Protein AF-A0A1M6MQ21-F1 (afdb_monomer)

Secondary structure (DSSP, 8-state):
-THHHHT-----EEEEEEEE-SS-TTEEEEEEEEEETTEEEEEEEEEET--HHHHHTGGGGGGG-EEEEEEE-S--SS---SEEEETTSHHHHHHHHHHHHHHHHHHHHHHHHHHH--

Mean predicted aligned error: 6.2 Å

Radius of gyration: 13.96 Å; Cα contacts (8 Å, |Δi|>4): 195; chains: 1; bounding box: 40×26×35 Å

pLDDT: mean 83.0, std 11.56, range [47.19, 94.25]

Solvent-accessible surface area (backbone atoms only — not comparable to full-atom values): 6794 Å² total; per-residue (Å²): 120,72,66,58,67,76,69,56,75,86,79,41,71,42,81,76,42,73,45,60,36,95,90,42,74,54,32,31,38,38,33,38,36,34,49,49,90,65,31,39,37,39,38,38,42,37,25,70,70,66,48,60,74,53,60,78,47,31,80,85,42,46,92,63,42,51,38,40,37,39,30,32,68,63,88,55,104,57,97,58,71,74,44,80,40,39,48,87,42,74,89,35,35,65,57,51,50,59,54,50,52,56,46,42,74,77,42,36,69,64,52,40,57,52,60,75,78,105

Organism: NCBI:txid1121331

Structure (mmCIF, N/CA/C/O backbone):
data_AF-A0A1M6MQ21-F1
#
_entry.id   AF-A0A1M6MQ21-F1
#
loop_
_atom_site.group_PDB
_atom_site.id
_atom_site.type_symbol
_atom_site.label_atom_id
_atom_site.label_alt_id
_atom_site.label_comp_id
_atom_site.label_asym_id
_atom_site.label_entity_id
_atom_site.label_seq_id
_atom_site.pdbx_PDB_ins_code
_atom_site.Cartn_x
_atom_site.Cartn_y
_atom_site.Cartn_z
_atom_site.occupancy
_atom_site.B_iso_or_equiv
_atom_site.auth_seq_id
_atom_site.auth_comp_id
_atom_site.auth_asym_id
_atom_site.auth_atom_id
_atom_site.pdbx_PDB_model_num
ATOM 1 N N . MET A 1 1 ? 11.005 3.453 -19.240 1.00 47.94 1 MET A N 1
ATOM 2 C CA . MET A 1 1 ? 11.331 3.365 -17.797 1.00 47.94 1 MET A CA 1
ATOM 3 C C . MET A 1 1 ? 10.121 2.896 -16.982 1.00 47.94 1 MET A C 1
ATOM 5 O O . MET A 1 1 ? 10.250 1.897 -16.294 1.00 47.94 1 MET A O 1
ATOM 9 N N . LEU A 1 2 ? 8.939 3.498 -17.179 1.00 52.03 2 LEU A N 1
ATOM 10 C CA . LEU A 1 2 ? 7.629 3.109 -16.599 1.00 52.03 2 LEU A CA 1
ATOM 11 C C . LEU A 1 2 ? 7.171 1.654 -16.904 1.00 52.03 2 LEU A C 1
ATOM 13 O O . LEU A 1 2 ? 6.553 0.977 -16.088 1.00 52.03 2 LEU A O 1
ATOM 17 N N . GLN A 1 3 ? 7.572 1.080 -18.048 1.00 52.84 3 GLN A N 1
ATOM 18 C CA . GLN A 1 3 ? 7.233 -0.315 -18.401 1.00 52.84 3 GLN A CA 1
ATOM 19 C C . GLN A 1 3 ? 7.745 -1.381 -17.411 1.00 52.84 3 GLN A C 1
ATOM 21 O O . GLN A 1 3 ? 7.185 -2.476 -17.369 1.00 52.84 3 GLN A O 1
ATOM 26 N N . PHE A 1 4 ? 8.795 -1.095 -16.630 1.00 59.38 4 PHE A N 1
ATOM 27 C CA . PHE A 1 4 ? 9.364 -2.072 -15.696 1.00 59.38 4 PHE A CA 1
ATOM 28 C C . PHE A 1 4 ? 8.415 -2.367 -14.531 1.00 59.38 4 PHE A C 1
ATOM 30 O O . PHE A 1 4 ? 8.194 -3.528 -14.195 1.00 59.38 4 PHE A O 1
ATOM 37 N N . ILE A 1 5 ? 7.819 -1.323 -13.948 1.00 62.47 5 ILE A N 1
ATOM 38 C CA . ILE A 1 5 ? 6.877 -1.460 -12.833 1.00 62.47 5 ILE A CA 1
ATOM 39 C C . ILE A 1 5 ? 5.594 -2.125 -13.329 1.00 62.47 5 ILE A C 1
ATOM 41 O O . ILE A 1 5 ? 5.090 -3.042 -12.681 1.00 62.47 5 ILE A O 1
ATOM 45 N N . LYS A 1 6 ? 5.134 -1.744 -14.530 1.00 60.09 6 LYS A N 1
ATOM 46 C CA . LYS A 1 6 ? 3.913 -2.276 -15.148 1.00 60.09 6 LYS A CA 1
ATOM 47 C C . LYS A 1 6 ? 3.911 -3.804 -15.312 1.00 60.09 6 LYS A C 1
ATOM 49 O O . LYS A 1 6 ? 2.886 -4.449 -15.126 1.00 60.09 6 LYS A O 1
ATOM 54 N N . ASN A 1 7 ? 5.071 -4.397 -15.587 1.00 62.75 7 ASN A N 1
ATOM 55 C CA . ASN A 1 7 ? 5.226 -5.847 -15.744 1.00 62.75 7 ASN A CA 1
ATOM 56 C C . ASN A 1 7 ? 5.910 -6.514 -14.543 1.00 62.75 7 ASN A C 1
ATOM 58 O O . ASN A 1 7 ? 6.338 -7.664 -14.636 1.00 62.75 7 ASN A O 1
ATOM 62 N N . MET A 1 8 ? 6.041 -5.808 -13.416 1.00 68.69 8 MET A N 1
ATOM 63 C CA . MET A 1 8 ? 6.704 -6.363 -12.247 1.00 68.69 8 MET A CA 1
ATOM 64 C C . MET A 1 8 ? 5.855 -7.488 -11.648 1.00 68.69 8 MET A C 1
ATOM 66 O O . MET A 1 8 ? 4.704 -7.289 -11.240 1.00 68.69 8 MET A O 1
ATOM 70 N N . ASP A 1 9 ? 6.448 -8.677 -11.598 1.00 70.12 9 ASP A N 1
ATOM 71 C CA . ASP A 1 9 ? 5.887 -9.833 -10.913 1.00 70.12 9 ASP A CA 1
ATOM 72 C C . ASP A 1 9 ? 6.104 -9.675 -9.401 1.00 70.12 9 ASP A C 1
ATOM 74 O O . ASP A 1 9 ? 7.236 -9.712 -8.910 1.00 70.12 9 ASP A O 1
ATOM 78 N N . VAL A 1 10 ? 5.029 -9.399 -8.662 1.00 74.69 10 VAL A N 1
ATOM 79 C CA . VAL A 1 10 ? 5.069 -9.181 -7.211 1.00 74.69 10 VAL A CA 1
ATOM 80 C C . VAL A 1 10 ? 5.016 -10.552 -6.546 1.00 74.69 10 VAL A C 1
ATOM 82 O O . VAL A 1 10 ? 3.950 -11.133 -6.402 1.00 74.69 10 VAL A O 1
ATOM 85 N N . LYS A 1 11 ? 6.180 -11.086 -6.167 1.00 76.06 11 LYS A N 1
ATOM 86 C CA . LYS A 1 11 ? 6.282 -12.441 -5.594 1.00 76.06 11 LYS A CA 1
ATOM 87 C C . LYS A 1 11 ? 6.215 -12.480 -4.076 1.00 76.06 11 LYS A C 1
ATOM 89 O O . LYS A 1 11 ? 5.751 -13.459 -3.505 1.00 76.06 11 LYS A O 1
ATOM 94 N N . ASN A 1 12 ? 6.747 -11.453 -3.421 1.00 83.62 12 ASN A N 1
ATOM 95 C CA . ASN A 1 12 ? 6.821 -11.402 -1.971 1.00 83.62 12 ASN A CA 1
ATOM 96 C C . ASN A 1 12 ? 6.573 -9.979 -1.474 1.00 83.62 12 ASN A C 1
ATOM 98 O O . ASN A 1 12 ? 7.257 -9.037 -1.888 1.00 83.62 12 ASN A O 1
ATOM 102 N N . VAL A 1 13 ? 5.599 -9.854 -0.579 1.00 88.31 13 VAL A N 1
ATOM 103 C CA . VAL A 1 13 ? 5.209 -8.611 0.078 1.00 88.31 13 VAL A CA 1
ATOM 104 C C . VAL A 1 13 ? 5.301 -8.827 1.577 1.00 88.31 13 VAL A C 1
ATOM 106 O O . VAL A 1 13 ? 4.748 -9.779 2.119 1.00 88.31 13 VAL A O 1
ATOM 109 N N . GLU A 1 14 ? 5.994 -7.924 2.248 1.00 89.94 14 GLU A N 1
ATOM 110 C CA . GLU A 1 14 ? 6.143 -7.889 3.693 1.00 89.94 14 GLU A CA 1
ATOM 111 C C . GLU A 1 14 ? 5.393 -6.674 4.241 1.00 89.94 14 GLU A C 1
ATOM 113 O O . GLU A 1 14 ? 5.608 -5.543 3.795 1.00 89.94 14 GLU A O 1
ATOM 118 N N . VAL A 1 15 ? 4.531 -6.896 5.234 1.00 90.69 15 VAL A N 1
ATOM 119 C CA . VAL A 1 15 ? 3.901 -5.817 6.001 1.00 90.69 15 VAL A CA 1
ATOM 120 C C . VAL A 1 15 ? 4.878 -5.398 7.096 1.00 90.69 15 VAL A C 1
ATOM 122 O O . VAL A 1 15 ? 4.942 -6.014 8.163 1.00 90.69 15 VAL A O 1
ATOM 125 N N . LEU A 1 16 ? 5.677 -4.366 6.817 1.00 89.75 16 LEU A N 1
ATOM 126 C CA . LEU A 1 16 ? 6.681 -3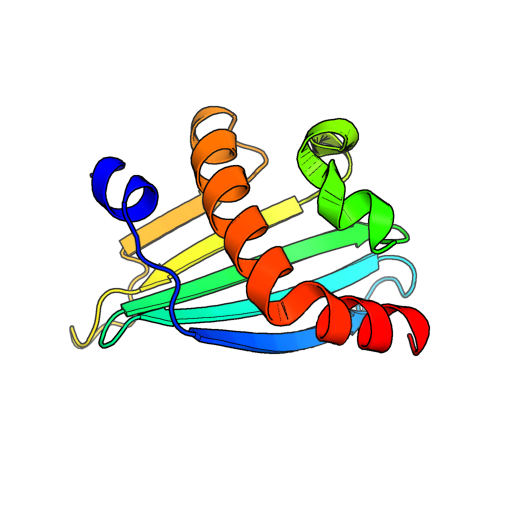.882 7.766 1.00 89.75 16 LEU A CA 1
ATOM 127 C C . LEU A 1 16 ? 6.024 -3.217 8.970 1.00 89.75 16 LEU A C 1
ATOM 129 O O . LEU A 1 16 ? 6.457 -3.418 10.100 1.00 89.75 16 LEU A O 1
ATOM 133 N N . GLU A 1 17 ? 4.988 -2.417 8.724 1.00 90.38 17 GLU A N 1
ATOM 134 C CA . GLU A 1 17 ? 4.372 -1.608 9.766 1.00 90.38 17 GLU A CA 1
ATOM 135 C C . GLU A 1 17 ? 2.908 -1.305 9.443 1.00 90.38 17 GLU A C 1
ATOM 137 O O . GLU A 1 17 ? 2.564 -0.981 8.309 1.00 90.38 17 GLU A O 1
ATOM 142 N N . VAL A 1 18 ? 2.059 -1.374 10.465 1.00 90.25 18 VAL A N 1
ATOM 143 C CA . VAL A 1 18 ? 0.718 -0.781 10.482 1.00 90.25 18 VAL A CA 1
ATOM 144 C C . VAL A 1 18 ? 0.634 -0.071 11.825 1.00 90.25 18 VAL A C 1
ATOM 146 O O . VAL A 1 18 ? 0.824 -0.714 12.858 1.00 90.25 18 VAL A O 1
ATOM 149 N N . ARG A 1 19 ? 0.442 1.249 11.833 1.00 89.31 19 ARG A N 1
ATOM 150 C CA . ARG A 1 19 ? 0.381 2.022 13.080 1.00 89.31 19 ARG A CA 1
ATOM 151 C C . ARG A 1 19 ? -0.481 3.269 12.964 1.00 89.31 19 ARG A C 1
ATOM 153 O O . ARG A 1 19 ? -0.686 3.798 11.872 1.00 89.31 19 ARG A O 1
ATOM 160 N N . ASN A 1 20 ? -0.871 3.794 14.117 1.00 86.75 20 ASN A N 1
ATOM 161 C CA . ASN A 1 20 ? -1.338 5.169 14.240 1.00 86.75 20 ASN A CA 1
ATOM 162 C C . ASN A 1 20 ? -0.133 6.128 14.164 1.00 86.75 20 ASN A C 1
ATOM 164 O O . ASN A 1 20 ? 0.977 5.802 14.601 1.00 86.75 20 ASN A O 1
ATOM 168 N N . SER A 1 21 ? -0.321 7.298 13.561 1.00 8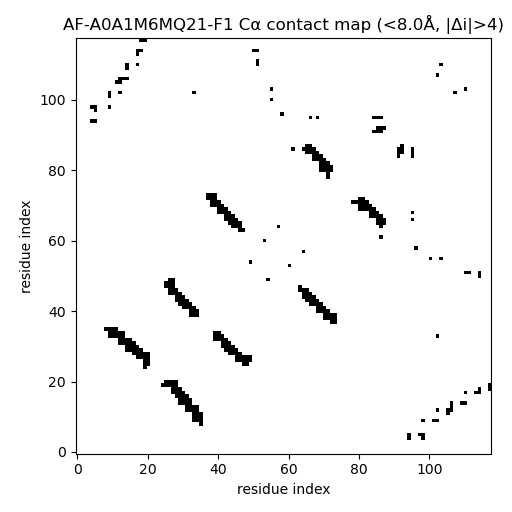0.38 21 SER A N 1
ATOM 169 C CA . SER A 1 21 ? 0.690 8.350 13.524 1.00 80.38 21 SER A CA 1
ATOM 170 C C . SER A 1 21 ? 0.935 8.867 14.935 1.00 80.38 21 SER A C 1
ATOM 172 O O . SER A 1 21 ? 0.002 9.096 15.696 1.00 80.38 21 SER A O 1
ATOM 174 N N . THR A 1 22 ? 2.200 9.116 15.268 1.00 79.31 22 THR A N 1
ATOM 175 C CA . THR A 1 22 ? 2.585 9.675 16.571 1.00 79.31 22 THR A CA 1
ATOM 176 C C . THR A 1 22 ? 2.121 11.120 16.759 1.00 79.31 22 THR A C 1
ATOM 178 O O . THR A 1 22 ? 2.107 11.605 17.883 1.00 79.31 22 THR A O 1
ATOM 181 N N . LEU A 1 23 ? 1.787 11.819 15.667 1.00 79.25 23 LEU A N 1
ATOM 182 C CA . LEU A 1 23 ? 1.333 13.214 15.687 1.00 79.25 23 LEU A CA 1
ATOM 183 C C . LEU A 1 23 ? -0.195 13.336 15.777 1.00 79.25 23 LEU A C 1
ATOM 185 O O . LEU A 1 23 ? -0.696 14.279 16.380 1.00 79.25 23 LEU A O 1
ATOM 189 N N . ASP A 1 24 ? -0.928 12.393 15.181 1.00 81.81 24 ASP A N 1
ATOM 190 C CA . ASP A 1 24 ? -2.391 12.330 15.226 1.00 81.81 24 ASP A CA 1
ATOM 191 C C . ASP A 1 24 ? -2.827 10.861 15.175 1.00 81.81 24 ASP A C 1
ATOM 193 O O . ASP A 1 24 ? -2.692 10.204 14.142 1.00 81.81 24 ASP A O 1
ATOM 197 N N . ASN A 1 25 ? -3.399 10.358 16.272 1.00 80.50 25 ASN A N 1
ATOM 198 C CA . ASN A 1 25 ? -3.855 8.969 16.377 1.00 80.50 25 ASN A CA 1
ATOM 199 C C . ASN A 1 25 ? -4.955 8.604 15.370 1.00 80.50 25 ASN A C 1
ATOM 201 O O . ASN A 1 25 ? -5.218 7.423 15.160 1.00 80.50 25 ASN A O 1
ATOM 205 N N . ARG A 1 26 ? -5.603 9.591 14.741 1.00 83.00 26 ARG A N 1
ATOM 206 C CA . ARG A 1 26 ? -6.574 9.348 13.669 1.00 83.00 26 ARG A CA 1
ATOM 207 C C . ARG A 1 26 ? -5.901 9.068 12.336 1.00 83.00 26 ARG A C 1
ATOM 209 O O . ARG A 1 26 ? -6.524 8.474 11.466 1.00 83.00 2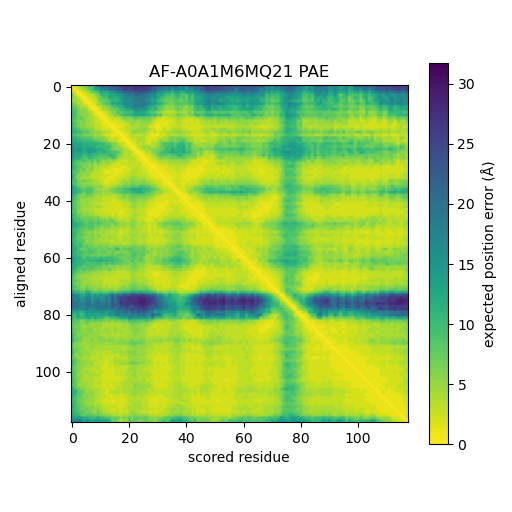6 ARG A O 1
ATOM 216 N N . VAL A 1 27 ? -4.660 9.502 12.135 1.00 86.12 27 VAL A N 1
ATOM 217 C CA . VAL A 1 27 ? -3.919 9.220 10.906 1.00 86.12 27 VAL A CA 1
ATOM 218 C C . VAL A 1 27 ? -3.309 7.835 11.024 1.00 86.12 27 VAL A C 1
ATOM 220 O O . VAL A 1 27 ? -2.432 7.607 11.852 1.00 86.12 27 VAL A O 1
ATOM 223 N N . LYS A 1 28 ? -3.751 6.907 10.179 1.00 90.88 28 LYS A N 1
ATOM 224 C CA . LYS A 1 28 ? -3.188 5.560 10.106 1.00 90.88 28 LYS A CA 1
ATOM 225 C C . LYS A 1 28 ? -2.150 5.503 8.990 1.00 90.88 28 LYS A C 1
ATOM 227 O O . LYS A 1 28 ? -2.321 6.103 7.926 1.00 90.88 28 LYS A O 1
ATOM 232 N N . LYS A 1 29 ? -1.066 4.779 9.254 1.00 92.50 29 LYS A N 1
ATOM 233 C CA . LYS A 1 29 ? 0.064 4.583 8.349 1.00 92.50 29 LYS A CA 1
ATOM 234 C C . LYS A 1 29 ? 0.318 3.096 8.150 1.00 92.50 29 LYS A C 1
ATOM 236 O O . LYS A 1 29 ? 0.440 2.351 9.121 1.00 92.50 29 LYS A O 1
ATOM 241 N N . ILE A 1 30 ? 0.466 2.696 6.894 1.00 92.50 30 ILE A N 1
ATOM 242 C CA . ILE A 1 30 ? 0.862 1.349 6.490 1.00 92.50 30 ILE A CA 1
ATOM 243 C C . ILE A 1 30 ? 2.172 1.454 5.719 1.00 92.50 30 ILE A C 1
ATOM 245 O O . ILE A 1 30 ? 2.295 2.266 4.802 1.00 92.50 30 ILE A O 1
ATOM 249 N N . ILE A 1 31 ? 3.146 0.624 6.080 1.00 93.06 31 ILE A N 1
ATOM 250 C CA . ILE A 1 31 ? 4.384 0.453 5.328 1.00 93.06 31 ILE A CA 1
ATOM 251 C C . ILE A 1 31 ? 4.439 -0.975 4.799 1.00 93.06 31 ILE A C 1
ATOM 253 O O . ILE A 1 31 ? 4.551 -1.933 5.566 1.00 93.06 31 ILE A O 1
ATOM 257 N N . LEU A 1 32 ? 4.423 -1.098 3.476 1.00 92.19 32 LEU A N 1
ATOM 258 C CA . LEU A 1 32 ? 4.610 -2.360 2.772 1.00 92.19 32 LEU A CA 1
ATOM 259 C C . LEU A 1 32 ? 5.977 -2.366 2.098 1.00 92.19 32 LEU A C 1
ATOM 261 O O . LEU A 1 32 ? 6.461 -1.342 1.612 1.00 92.19 32 LEU A O 1
ATOM 265 N N . GLN A 1 33 ? 6.595 -3.535 2.040 1.00 90.75 33 GLN A N 1
ATOM 266 C CA . GLN A 1 33 ? 7.840 -3.745 1.325 1.00 90.75 33 GLN A CA 1
ATOM 267 C C . GLN A 1 33 ? 7.702 -4.931 0.388 1.00 90.75 33 GLN A C 1
ATOM 269 O O . GLN A 1 33 ? 7.473 -6.056 0.811 1.00 90.75 33 GLN A O 1
ATOM 274 N N . ILE A 1 34 ? 7.894 -4.677 -0.896 1.00 88.19 34 ILE A N 1
ATOM 275 C CA . ILE A 1 34 ? 7.927 -5.694 -1.931 1.00 88.19 34 ILE A CA 1
ATOM 276 C C . ILE A 1 34 ? 9.381 -6.076 -2.155 1.00 88.19 34 ILE A C 1
ATOM 278 O O . ILE A 1 34 ? 10.210 -5.218 -2.470 1.00 88.19 34 ILE A O 1
ATOM 282 N N . LYS A 1 35 ? 9.687 -7.365 -2.024 1.00 84.19 35 LYS A N 1
ATOM 283 C CA . LYS A 1 35 ? 11.000 -7.919 -2.360 1.00 84.19 35 LYS A CA 1
ATOM 284 C C . LYS A 1 35 ? 10.876 -8.739 -3.633 1.00 84.19 35 LYS A C 1
ATOM 286 O O . LYS A 1 35 ? 10.265 -9.805 -3.633 1.00 84.19 35 LYS A O 1
ATOM 291 N N . ASN A 1 36 ? 11.488 -8.261 -4.713 1.00 76.25 36 ASN A N 1
ATOM 292 C CA . ASN A 1 36 ? 11.552 -8.989 -5.975 1.00 76.25 36 ASN A CA 1
ATOM 293 C C . ASN A 1 36 ? 13.009 -9.268 -6.350 1.00 76.25 36 ASN A C 1
ATOM 295 O O . ASN A 1 36 ? 13.670 -8.486 -7.039 1.00 76.25 36 ASN A O 1
ATOM 299 N N . GLY A 1 37 ? 13.521 -10.379 -5.815 1.00 77.25 37 GLY A N 1
ATOM 300 C CA . GLY A 1 37 ? 14.914 -10.791 -5.944 1.00 77.25 37 GLY A CA 1
ATOM 301 C C . GLY A 1 37 ? 15.871 -9.745 -5.377 1.00 77.25 37 GLY A C 1
ATOM 302 O O . GLY A 1 37 ? 16.102 -9.665 -4.172 1.00 77.25 37 GLY A O 1
ATOM 303 N N . PHE A 1 38 ? 16.465 -8.964 -6.270 1.00 74.50 38 PHE A N 1
ATOM 304 C CA . PHE A 1 38 ? 17.465 -7.952 -5.951 1.00 74.50 38 PHE A CA 1
ATOM 305 C C . PHE A 1 38 ? 16.886 -6.544 -5.817 1.00 74.50 38 PHE A C 1
ATOM 307 O O . PHE A 1 38 ? 17.576 -5.646 -5.351 1.00 74.50 38 PHE A O 1
ATOM 314 N N . ASN A 1 39 ? 15.622 -6.355 -6.169 1.00 77.56 39 ASN A N 1
ATOM 315 C CA . ASN A 1 39 ? 14.976 -5.059 -6.101 1.00 77.56 39 ASN A CA 1
ATOM 316 C C . ASN A 1 39 ? 14.029 -4.993 -4.907 1.00 77.56 39 ASN A C 1
ATOM 318 O O . ASN A 1 39 ? 13.347 -5.973 -4.584 1.00 77.56 39 ASN A O 1
ATOM 322 N N . THR A 1 40 ? 13.962 -3.814 -4.299 1.00 84.94 40 THR A N 1
ATOM 323 C CA . THR A 1 40 ? 13.049 -3.526 -3.196 1.00 84.94 40 THR A CA 1
ATOM 324 C C . THR A 1 40 ? 12.149 -2.371 -3.584 1.00 84.94 40 THR A C 1
ATOM 326 O O . THR A 1 40 ? 12.615 -1.347 -4.079 1.00 84.94 40 THR A O 1
ATOM 329 N N . PHE A 1 41 ? 10.859 -2.515 -3.322 1.00 87.44 41 PHE A N 1
ATOM 330 C CA . PHE A 1 41 ? 9.888 -1.453 -3.520 1.00 87.44 41 PHE A CA 1
ATOM 331 C C . PHE A 1 41 ? 9.169 -1.192 -2.199 1.00 87.44 41 PHE A C 1
ATOM 333 O O . PHE A 1 41 ? 8.563 -2.100 -1.638 1.00 87.44 41 PHE A O 1
ATOM 340 N N . LYS A 1 42 ? 9.246 0.030 -1.676 1.00 90.38 42 LYS A N 1
ATOM 341 C CA . LYS A 1 42 ? 8.621 0.405 -0.405 1.00 90.38 42 LYS A CA 1
ATOM 342 C C . LYS A 1 42 ? 7.395 1.268 -0.666 1.00 90.38 42 LYS A C 1
ATOM 344 O O . LYS A 1 42 ? 7.520 2.317 -1.287 1.00 90.38 42 LYS A O 1
ATOM 349 N N . PHE A 1 43 ? 6.242 0.842 -0.167 1.00 92.19 43 PHE A N 1
ATOM 350 C CA . PHE A 1 43 ? 5.011 1.623 -0.169 1.00 92.19 43 PHE A CA 1
ATOM 351 C C . PHE A 1 43 ? 4.749 2.176 1.218 1.00 92.19 43 PHE A C 1
ATOM 353 O O . PHE A 1 43 ? 4.815 1.459 2.213 1.00 92.19 43 PHE A O 1
ATOM 360 N N . GLU A 1 44 ? 4.414 3.451 1.260 1.00 94.25 44 GLU A N 1
ATOM 361 C CA . GLU A 1 44 ? 3.916 4.151 2.423 1.00 94.25 44 GLU A CA 1
ATOM 362 C C . GLU A 1 44 ? 2.525 4.676 2.092 1.00 94.25 44 GLU A C 1
ATOM 364 O O . GLU A 1 44 ? 2.374 5.495 1.189 1.00 94.25 44 GLU A O 1
ATOM 369 N N . ILE A 1 45 ? 1.520 4.191 2.813 1.00 93.69 45 ILE A N 1
ATOM 370 C CA . ILE A 1 45 ? 0.117 4.551 2.619 1.00 93.69 45 ILE A CA 1
ATOM 371 C C . ILE A 1 45 ? -0.343 5.255 3.884 1.00 93.69 45 ILE A C 1
ATOM 373 O O . ILE A 1 45 ? -0.232 4.702 4.980 1.00 93.69 45 ILE A O 1
ATOM 377 N N . THR A 1 46 ? -0.843 6.475 3.732 1.00 93.12 46 THR A N 1
ATOM 378 C CA . THR A 1 46 ? -1.297 7.304 4.846 1.00 93.12 46 THR A CA 1
ATOM 379 C C . THR A 1 46 ? -2.684 7.846 4.549 1.00 93.12 46 THR A C 1
ATOM 381 O O . THR A 1 46 ? -2.924 8.375 3.465 1.00 93.12 46 THR A O 1
ATOM 384 N N . LYS A 1 47 ? -3.589 7.717 5.522 1.00 92.25 47 LYS A N 1
ATOM 385 C CA . LYS A 1 47 ? -4.937 8.289 5.468 1.00 92.25 47 LYS A CA 1
ATOM 386 C C . LYS A 1 47 ? -5.482 8.506 6.878 1.00 92.25 47 LYS A C 1
ATOM 388 O O . LYS A 1 47 ? -5.172 7.755 7.808 1.00 92.25 47 LYS A O 1
ATOM 393 N N . ARG A 1 48 ? -6.318 9.531 7.036 1.00 88.94 48 ARG A N 1
ATOM 394 C CA . ARG A 1 48 ? -7.100 9.749 8.2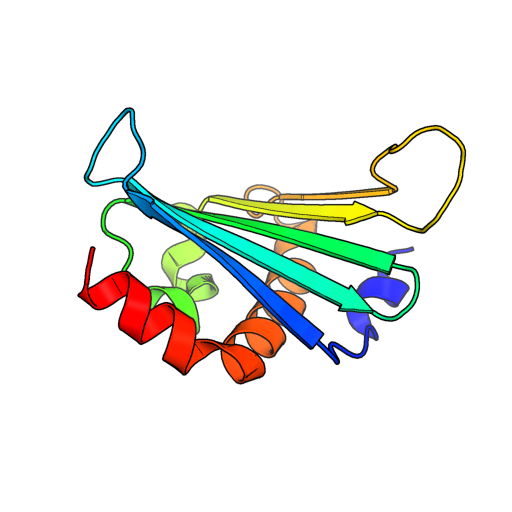55 1.00 88.94 48 ARG A CA 1
ATOM 395 C C . ARG A 1 48 ? -8.247 8.739 8.337 1.00 88.94 48 ARG A C 1
ATOM 397 O O . ARG A 1 48 ? -9.005 8.597 7.388 1.00 88.94 48 ARG A O 1
ATOM 404 N N . GLU A 1 49 ? -8.358 8.056 9.471 1.00 87.12 49 GLU A N 1
ATOM 405 C CA . GLU A 1 49 ? -9.380 7.043 9.763 1.00 87.12 49 GLU A CA 1
ATOM 406 C C . GLU A 1 49 ? -9.432 5.931 8.704 1.00 87.12 49 GLU A C 1
ATOM 408 O O . GLU A 1 49 ? -10.499 5.522 8.253 1.00 87.12 49 GLU A O 1
ATOM 413 N N . LEU A 1 50 ? -8.253 5.438 8.301 1.00 88.62 50 LEU A N 1
ATOM 414 C CA . LEU A 1 50 ? -8.129 4.396 7.283 1.00 88.62 50 LEU A CA 1
ATOM 415 C C . LEU A 1 50 ? -8.875 3.118 7.681 1.00 88.62 50 LEU A C 1
ATOM 417 O O . LEU A 1 50 ? -8.544 2.479 8.684 1.00 88.62 50 LEU A O 1
ATOM 421 N N . LYS A 1 51 ? -9.817 2.712 6.832 1.00 90.38 51 LYS A N 1
ATOM 422 C CA . LYS A 1 51 ? -10.457 1.397 6.872 1.00 90.38 51 LYS A CA 1
ATOM 423 C C . LYS A 1 51 ? -9.984 0.536 5.701 1.00 90.38 51 LYS A C 1
ATOM 425 O O . LYS A 1 51 ? -9.573 1.054 4.664 1.00 90.38 51 LYS A O 1
ATOM 430 N N . TYR A 1 52 ? -10.010 -0.781 5.884 1.00 90.00 52 TYR A N 1
ATOM 431 C CA . TYR A 1 52 ? -9.483 -1.724 4.896 1.00 90.00 52 TYR A CA 1
ATOM 432 C C . TYR A 1 52 ? -10.300 -1.748 3.588 1.00 90.00 52 TYR A C 1
ATOM 434 O O . TYR A 1 52 ? -9.725 -1.736 2.507 1.00 90.00 52 TYR A O 1
ATOM 442 N N . ASP A 1 53 ? -11.627 -1.677 3.670 1.00 90.56 53 ASP A N 1
ATOM 443 C CA . ASP A 1 53 ? -12.535 -1.558 2.516 1.00 90.56 53 ASP A CA 1
ATOM 444 C C . ASP A 1 53 ? -12.231 -0.326 1.642 1.00 90.56 53 ASP A C 1
ATOM 446 O O . ASP A 1 53 ? -12.272 -0.386 0.411 1.00 90.56 53 ASP A O 1
ATOM 450 N N . GLN A 1 54 ? -11.868 0.791 2.276 1.00 90.12 54 GLN A N 1
ATOM 451 C CA . GLN A 1 54 ? -11.428 2.000 1.583 1.00 90.12 54 GLN A CA 1
ATOM 452 C C . GLN A 1 54 ? -10.046 1.842 0.949 1.00 90.12 54 GLN A C 1
ATOM 454 O O . GLN A 1 54 ? -9.764 2.503 -0.043 1.00 90.12 54 GLN A O 1
ATOM 459 N N . LEU A 1 55 ? -9.178 1.005 1.520 1.00 89.88 55 LEU A N 1
ATOM 460 C CA . LEU A 1 55 ? -7.858 0.713 0.967 1.00 89.88 55 LEU A CA 1
ATOM 461 C C . LEU A 1 55 ? -7.952 -0.161 -0.292 1.00 89.88 55 LEU A C 1
ATOM 463 O O . LEU A 1 55 ? -7.216 0.069 -1.249 1.00 89.88 55 LEU A O 1
ATOM 467 N N . GLU A 1 56 ? -8.871 -1.129 -0.320 1.00 88.75 56 GLU A N 1
ATOM 468 C CA . GLU A 1 56 ? -9.134 -1.951 -1.512 1.00 88.75 56 GLU A CA 1
ATOM 469 C C . GLU A 1 56 ? -9.672 -1.121 -2.684 1.00 88.75 56 GLU A C 1
ATOM 471 O O . GLU A 1 56 ? -9.353 -1.401 -3.839 1.00 88.75 56 GLU A O 1
ATOM 476 N N . ASN A 1 57 ? -10.424 -0.061 -2.377 1.00 87.06 57 ASN A N 1
ATOM 477 C CA . ASN A 1 57 ? -11.048 0.845 -3.342 1.00 87.06 57 ASN A CA 1
ATOM 478 C C . ASN A 1 57 ? -10.422 2.250 -3.311 1.00 87.06 57 ASN A C 1
ATOM 480 O O . ASN A 1 57 ? -11.122 3.248 -3.486 1.00 87.06 57 ASN A O 1
ATOM 484 N N . TRP A 1 58 ? -9.125 2.348 -3.004 1.00 84.31 58 TRP A N 1
ATOM 485 C CA . TRP A 1 58 ? -8.462 3.626 -2.715 1.00 84.31 58 TRP A CA 1
ATOM 486 C C . TRP A 1 58 ? -8.490 4.621 -3.884 1.00 84.31 58 TRP A C 1
ATOM 488 O O . TRP A 1 58 ? -8.448 5.826 -3.652 1.00 84.31 58 TRP A O 1
ATOM 498 N N . ASP A 1 59 ? -8.587 4.130 -5.121 1.00 81.06 59 ASP A N 1
ATOM 499 C CA . ASP A 1 59 ? -8.724 4.925 -6.343 1.00 81.06 59 ASP A CA 1
ATOM 500 C C . ASP A 1 59 ? -9.995 5.789 -6.329 1.00 81.06 59 ASP A C 1
ATOM 502 O O . ASP A 1 59 ? -9.953 6.946 -6.744 1.00 81.06 59 ASP A O 1
ATOM 506 N N . ASN A 1 60 ? -11.088 5.288 -5.747 1.00 83.31 60 ASN A N 1
ATOM 507 C CA . ASN A 1 60 ? -12.324 6.056 -5.541 1.00 83.31 60 ASN A CA 1
ATOM 508 C C . ASN A 1 60 ? -12.213 7.123 -4.438 1.00 83.31 60 ASN A C 1
ATOM 510 O O . ASN A 1 60 ? -13.080 7.986 -4.326 1.00 83.31 60 ASN A O 1
ATOM 514 N N . TYR A 1 61 ? -11.164 7.065 -3.616 1.00 81.06 61 TYR A N 1
ATOM 515 C CA . TYR A 1 61 ? -10.927 7.959 -2.480 1.00 81.06 61 TYR A CA 1
ATOM 516 C C . TYR A 1 61 ? -9.589 8.688 -2.606 1.00 81.06 61 TYR A C 1
ATOM 518 O O . TYR A 1 61 ? -9.011 9.087 -1.598 1.00 81.06 61 TYR A O 1
ATOM 526 N N . ILE A 1 62 ? -9.054 8.815 -3.822 1.00 78.25 62 ILE A N 1
ATOM 527 C CA . ILE A 1 62 ? -7.650 9.174 -4.046 1.00 78.25 62 ILE A CA 1
ATOM 528 C C . ILE A 1 62 ? -7.233 10.501 -3.402 1.00 78.25 62 ILE A C 1
ATOM 530 O O . ILE A 1 62 ? -6.085 10.647 -2.995 1.00 78.25 62 ILE A O 1
ATOM 534 N N . GLU A 1 63 ? -8.172 11.436 -3.252 1.00 82.44 63 GLU A N 1
ATOM 535 C CA . GLU A 1 63 ? -7.961 12.733 -2.598 1.00 82.44 63 GLU A CA 1
ATOM 536 C C . GLU A 1 63 ? -7.713 12.612 -1.082 1.00 82.44 63 GLU A C 1
ATOM 538 O O . GLU A 1 63 ? -7.040 13.456 -0.496 1.00 82.44 63 GLU A O 1
ATOM 543 N N . ASP A 1 64 ? -8.185 11.533 -0.451 1.00 86.00 64 ASP A N 1
ATOM 544 C CA . ASP A 1 64 ? -8.012 11.260 0.982 1.00 86.00 64 ASP A CA 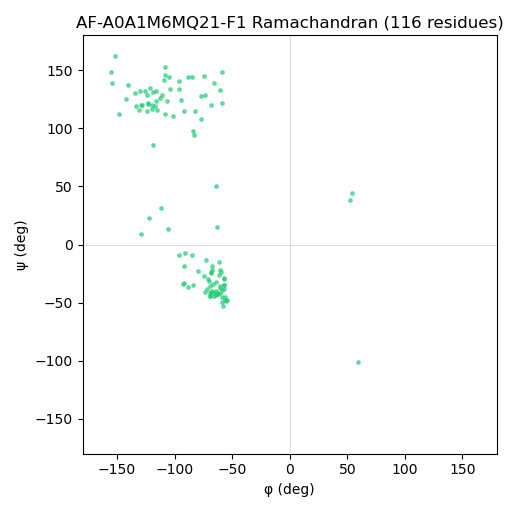1
ATOM 545 C C . ASP A 1 64 ? -6.752 10.433 1.294 1.00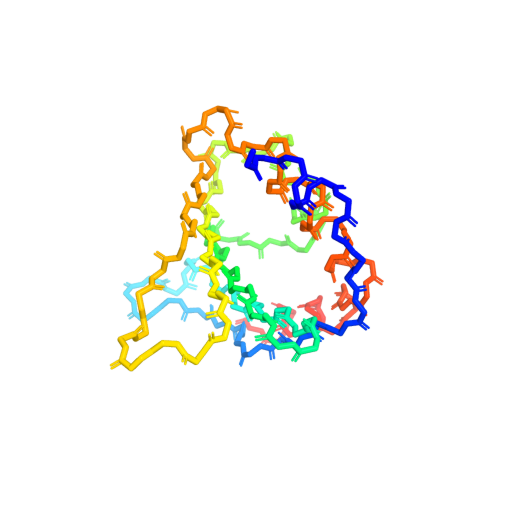 86.00 64 ASP A C 1
ATOM 547 O O . ASP A 1 64 ? -6.441 10.176 2.464 1.00 86.00 64 ASP A O 1
ATOM 551 N N . PHE A 1 65 ? -6.061 9.946 0.260 1.00 89.69 65 PHE A N 1
ATOM 552 C CA . PHE A 1 65 ? -4.929 9.036 0.378 1.00 89.69 65 PHE A CA 1
ATOM 553 C C . PHE A 1 65 ? -3.623 9.698 -0.056 1.00 89.69 65 PHE A C 1
ATOM 555 O O . PHE A 1 65 ? -3.445 10.109 -1.202 1.00 89.69 65 PHE A O 1
ATOM 562 N N . THR A 1 66 ? -2.629 9.664 0.830 1.00 91.31 66 THR A N 1
ATOM 563 C CA . THR A 1 66 ? -1.239 9.920 0.449 1.00 91.31 66 THR A CA 1
ATOM 564 C C . THR A 1 66 ? -0.509 8.591 0.326 1.00 91.31 66 THR A C 1
ATOM 566 O O . THR A 1 66 ? -0.252 7.921 1.331 1.00 91.31 66 THR A O 1
ATOM 569 N N . ILE A 1 67 ? -0.156 8.211 -0.903 1.00 91.75 67 ILE A N 1
ATOM 570 C CA . ILE A 1 67 ? 0.607 6.998 -1.198 1.00 91.75 67 ILE A CA 1
ATOM 571 C C . ILE A 1 67 ? 1.938 7.388 -1.816 1.00 91.75 67 ILE A C 1
ATOM 573 O O . ILE A 1 67 ? 1.996 7.987 -2.888 1.00 91.75 67 ILE A O 1
ATOM 577 N N . LYS A 1 68 ? 3.019 7.017 -1.135 1.00 92.50 68 LYS A N 1
ATOM 578 C CA . LYS A 1 68 ? 4.387 7.218 -1.606 1.00 92.50 68 LYS A CA 1
ATOM 579 C C . LYS A 1 68 ? 5.049 5.879 -1.825 1.00 92.50 68 LYS A C 1
ATOM 581 O O . LYS A 1 68 ? 5.001 4.992 -0.978 1.00 92.50 68 LYS A O 1
ATOM 586 N N . ALA A 1 69 ? 5.680 5.751 -2.972 1.00 89.38 69 ALA A N 1
ATOM 587 C CA . ALA A 1 69 ? 6.182 4.496 -3.477 1.00 89.38 69 ALA A CA 1
ATOM 588 C C . ALA A 1 69 ? 7.632 4.704 -3.913 1.00 89.38 69 ALA A C 1
ATOM 590 O O . ALA A 1 69 ? 7.903 5.506 -4.800 1.00 89.38 69 ALA A O 1
ATOM 591 N N . VAL A 1 70 ? 8.580 4.035 -3.259 1.00 88.69 70 VAL A N 1
ATOM 592 C CA . VAL A 1 70 ? 10.011 4.230 -3.516 1.00 88.69 70 VAL A CA 1
ATOM 593 C C . VAL A 1 70 ? 10.641 2.931 -3.979 1.00 88.69 70 VAL A C 1
ATOM 595 O O . VAL A 1 70 ? 10.643 1.928 -3.262 1.00 88.69 70 VAL A O 1
ATOM 598 N N . PHE A 1 71 ? 11.205 2.968 -5.181 1.00 85.75 71 PHE A N 1
ATOM 599 C CA . PHE A 1 71 ? 11.911 1.854 -5.785 1.00 85.75 71 PHE A CA 1
ATOM 600 C C . PHE A 1 71 ? 13.417 1.963 -5.571 1.00 85.75 71 PHE A C 1
ATOM 602 O O . PHE A 1 71 ? 14.040 2.991 -5.853 1.00 85.75 71 PHE A O 1
ATOM 609 N N . TYR A 1 72 ? 14.007 0.847 -5.163 1.00 81.88 72 TYR A N 1
ATOM 610 C CA . TYR A 1 72 ? 15.436 0.665 -4.995 1.00 81.88 72 TYR A CA 1
ATOM 611 C C . TYR A 1 72 ? 15.883 -0.534 -5.844 1.00 81.88 72 TYR A C 1
ATOM 613 O O . TYR A 1 72 ? 15.492 -1.674 -5.577 1.00 81.88 72 TYR A O 1
ATOM 621 N N . ALA A 1 73 ? 16.719 -0.290 -6.856 1.00 73.69 73 ALA A N 1
ATOM 622 C CA . ALA A 1 73 ? 17.463 -1.353 -7.532 1.00 73.69 73 ALA A CA 1
ATOM 623 C C . ALA A 1 73 ? 18.755 -1.653 -6.747 1.00 73.69 73 ALA A C 1
ATOM 625 O O . ALA A 1 73 ? 19.344 -0.750 -6.155 1.00 73.69 73 ALA A O 1
ATOM 626 N N . ARG A 1 74 ? 19.192 -2.916 -6.693 1.00 68.38 74 ARG A N 1
ATOM 627 C CA . ARG A 1 74 ? 20.284 -3.359 -5.799 1.00 68.38 74 ARG A CA 1
ATOM 628 C C . ARG A 1 74 ? 21.638 -2.658 -5.998 1.00 68.38 74 ARG A C 1
ATOM 630 O O . ARG A 1 74 ? 22.075 -2.438 -7.122 1.00 68.38 74 ARG A O 1
ATOM 637 N N . ASN A 1 75 ? 22.357 -2.540 -4.874 1.00 49.94 75 ASN A N 1
ATOM 638 C CA . ASN A 1 75 ? 23.821 -2.578 -4.696 1.00 49.94 75 ASN A CA 1
ATOM 639 C C . ASN A 1 75 ? 24.708 -1.649 -5.550 1.00 49.94 75 ASN A C 1
ATOM 641 O O . ASN A 1 75 ? 25.831 -2.025 -5.879 1.00 49.94 75 ASN A O 1
ATOM 645 N N . CYS A 1 76 ? 24.309 -0.410 -5.830 1.00 47.19 76 CYS A N 1
ATOM 646 C CA . CYS A 1 76 ? 25.329 0.635 -5.954 1.00 47.19 76 CYS A CA 1
ATOM 647 C C . CYS A 1 76 ? 25.566 1.232 -4.562 1.00 47.19 76 CYS A C 1
ATOM 649 O O . CYS A 1 76 ? 24.649 1.323 -3.753 1.00 47.19 76 CYS A O 1
ATOM 651 N N . CYS A 1 77 ? 26.803 1.599 -4.238 1.00 54.41 77 CYS A N 1
ATOM 652 C CA . CYS A 1 77 ? 27.263 2.007 -2.902 1.00 54.41 77 CYS A CA 1
ATOM 653 C C . CYS A 1 77 ? 26.609 3.295 -2.339 1.00 54.41 77 CYS A C 1
ATOM 655 O O . CYS A 1 77 ? 27.092 3.880 -1.373 1.00 54.41 77 CYS A O 1
ATOM 657 N N . LYS A 1 78 ? 25.507 3.745 -2.940 1.00 52.28 78 LYS A N 1
ATOM 658 C CA . LYS A 1 78 ? 24.582 4.761 -2.460 1.00 52.28 78 LYS A CA 1
ATOM 659 C C . LYS A 1 78 ? 23.186 4.151 -2.559 1.00 52.28 78 LYS A C 1
ATOM 661 O O . LYS A 1 78 ? 22.763 3.816 -3.657 1.00 52.28 78 LYS A O 1
ATOM 666 N N . ASN A 1 79 ? 22.471 4.041 -1.440 1.00 55.25 79 ASN A N 1
ATOM 667 C CA . ASN A 1 79 ? 21.040 3.703 -1.365 1.00 55.25 79 ASN A CA 1
ATOM 668 C C . ASN A 1 79 ? 20.160 4.782 -2.040 1.00 55.25 79 ASN A C 1
ATOM 670 O O . ASN A 1 79 ? 19.236 5.319 -1.430 1.00 55.25 79 ASN A O 1
ATOM 674 N N . SER A 1 80 ? 20.478 5.172 -3.272 1.00 58.94 80 SER A N 1
ATOM 675 C CA . SER A 1 80 ? 19.750 6.196 -3.999 1.00 58.94 80 SER A CA 1
ATOM 676 C C . SER A 1 80 ? 18.452 5.595 -4.534 1.00 58.94 80 SER A C 1
ATOM 678 O O . SER A 1 80 ? 18.496 4.553 -5.194 1.00 58.94 80 SER A O 1
ATOM 680 N N . PRO A 1 81 ? 17.298 6.227 -4.266 1.00 62.47 81 PRO A N 1
ATOM 681 C CA . PRO A 1 81 ? 16.046 5.819 -4.880 1.00 62.47 81 PRO A CA 1
ATOM 682 C C . PRO A 1 81 ? 16.168 5.963 -6.397 1.00 62.47 81 PRO A C 1
ATOM 684 O O . PRO A 1 81 ? 16.663 6.972 -6.899 1.00 62.47 81 PRO A O 1
ATOM 687 N N . VAL A 1 82 ? 15.741 4.933 -7.117 1.00 77.19 82 VAL A N 1
ATOM 688 C CA . VAL A 1 82 ? 15.784 4.914 -8.584 1.00 77.19 82 VAL A CA 1
ATOM 689 C C . VAL A 1 82 ? 14.506 5.527 -9.146 1.00 77.19 82 VAL A C 1
ATOM 691 O O . VAL A 1 82 ? 14.553 6.229 -10.150 1.00 77.19 82 VAL A O 1
ATOM 694 N N . ILE A 1 83 ? 13.368 5.281 -8.489 1.00 83.81 83 ILE A N 1
ATOM 695 C CA . ILE A 1 83 ? 12.060 5.832 -8.859 1.00 83.81 83 ILE A CA 1
ATOM 696 C C . ILE A 1 83 ? 11.312 6.196 -7.575 1.00 83.81 83 ILE A C 1
ATOM 698 O O . ILE A 1 83 ? 11.330 5.432 -6.607 1.00 83.81 83 ILE A O 1
ATOM 702 N N . ILE A 1 84 ? 10.667 7.360 -7.575 1.00 87.88 84 ILE A N 1
ATOM 703 C CA . ILE A 1 84 ? 9.746 7.803 -6.528 1.00 87.88 84 ILE A CA 1
ATOM 704 C C . ILE A 1 84 ? 8.416 8.095 -7.216 1.00 87.88 84 ILE A C 1
ATOM 706 O O . ILE A 1 84 ? 8.378 8.923 -8.119 1.00 87.88 84 ILE A O 1
ATOM 710 N N . LEU A 1 85 ? 7.362 7.415 -6.782 1.00 90.06 85 LEU A N 1
ATOM 711 C CA . LEU A 1 85 ? 5.987 7.626 -7.218 1.00 90.06 85 LEU A CA 1
ATOM 712 C C . LEU A 1 85 ? 5.190 8.266 -6.078 1.00 90.06 85 LEU A C 1
ATOM 714 O O . LEU A 1 85 ? 5.378 7.903 -4.908 1.00 90.06 85 LEU A O 1
ATOM 718 N N . ASN A 1 86 ? 4.293 9.192 -6.410 1.00 90.19 86 ASN A N 1
ATOM 719 C CA . ASN A 1 86 ? 3.415 9.853 -5.442 1.00 90.19 86 ASN A CA 1
ATOM 720 C C . ASN A 1 86 ? 1.971 9.898 -5.963 1.00 90.19 86 ASN A C 1
ATOM 722 O O . ASN A 1 86 ? 1.747 10.346 -7.080 1.00 90.19 86 ASN A O 1
ATOM 726 N N . SER A 1 87 ? 0.986 9.490 -5.154 1.00 90.31 87 SER A N 1
ATOM 727 C CA . SER A 1 87 ? -0.438 9.519 -5.539 1.00 90.31 87 SER A CA 1
ATOM 728 C C . SER A 1 87 ? -0.962 10.919 -5.865 1.00 90.31 87 SER A C 1
ATOM 730 O O . SER A 1 87 ? -1.950 11.055 -6.587 1.00 90.31 87 SER A O 1
ATOM 732 N N . GLU A 1 88 ? -0.301 11.966 -5.375 1.00 89.56 88 GLU A N 1
ATOM 733 C CA . GLU A 1 88 ? -0.616 13.358 -5.713 1.00 89.56 88 GLU A CA 1
ATOM 734 C C . GLU A 1 88 ? -0.288 13.696 -7.180 1.00 89.56 88 GLU A C 1
ATOM 736 O O . GLU A 1 88 ? -0.890 14.604 -7.745 1.00 89.56 88 GLU A O 1
ATOM 741 N N . ASN A 1 89 ? 0.625 12.955 -7.817 1.00 89.69 89 ASN A N 1
ATOM 742 C CA . ASN A 1 89 ? 0.948 13.092 -9.235 1.00 89.69 89 ASN A CA 1
ATOM 743 C C . ASN A 1 89 ? 0.080 12.138 -10.061 1.00 89.69 89 ASN A C 1
ATOM 745 O O . ASN A 1 89 ? 0.223 10.920 -9.973 1.00 89.69 89 ASN A O 1
ATOM 749 N N . GLU A 1 90 ? -0.789 12.690 -10.907 1.00 87.62 90 GLU A N 1
ATOM 750 C CA . GLU A 1 90 ? -1.743 11.908 -11.700 1.00 87.62 90 GLU A CA 1
ATOM 751 C C . GLU A 1 90 ? -1.080 10.854 -12.592 1.00 87.62 90 GLU A C 1
ATOM 753 O O . GLU A 1 90 ? -1.604 9.750 -12.720 1.00 87.62 90 GLU A O 1
ATOM 758 N N . ASN A 1 91 ? 0.109 11.148 -13.124 1.00 87.44 91 ASN A N 1
ATOM 759 C CA . ASN A 1 91 ? 0.841 10.224 -13.994 1.00 87.44 91 ASN A CA 1
ATOM 760 C C . ASN A 1 91 ? 1.337 8.964 -13.264 1.00 87.44 91 ASN A C 1
ATOM 762 O O . ASN A 1 91 ? 1.586 7.945 -13.906 1.00 87.44 91 ASN A O 1
ATOM 766 N N . ASP A 1 92 ? 1.478 9.025 -11.938 1.00 88.56 92 ASP A N 1
ATOM 767 C CA . ASP A 1 92 ? 1.993 7.922 -11.122 1.00 88.56 92 ASP A CA 1
ATOM 768 C C . ASP A 1 92 ? 0.863 7.017 -10.598 1.00 88.56 92 ASP A C 1
ATOM 770 O O . ASP A 1 92 ? 1.108 5.880 -10.177 1.00 88.56 92 ASP A O 1
ATOM 774 N N . ARG A 1 93 ? -0.385 7.509 -10.606 1.00 87.62 93 ARG A N 1
ATOM 775 C CA . ARG A 1 93 ? -1.543 6.851 -9.977 1.00 87.62 93 ARG A CA 1
ATOM 776 C C . ARG A 1 93 ? -1.820 5.473 -10.557 1.00 87.62 93 ARG A C 1
ATOM 778 O O . ARG A 1 93 ? -2.081 4.542 -9.795 1.00 87.62 93 ARG A O 1
ATOM 785 N N . ASP A 1 94 ? -1.718 5.322 -11.872 1.00 86.94 94 ASP A N 1
ATOM 786 C CA . ASP A 1 94 ? -1.949 4.042 -12.548 1.00 86.94 94 ASP A CA 1
ATOM 787 C C . ASP A 1 94 ? -0.948 2.973 -12.091 1.00 86.94 94 ASP A C 1
ATOM 789 O O . ASP A 1 94 ? -1.318 1.829 -11.807 1.00 86.94 94 ASP A O 1
ATOM 793 N N . GLU A 1 95 ? 0.328 3.348 -11.966 1.00 86.38 95 GLU A N 1
ATOM 794 C CA . GLU A 1 95 ? 1.383 2.435 -11.526 1.00 86.38 95 GLU A CA 1
ATOM 795 C C . GLU A 1 95 ? 1.224 2.058 -10.056 1.00 86.38 95 GLU A C 1
ATOM 797 O O . GLU A 1 95 ? 1.299 0.876 -9.708 1.00 86.38 95 GLU A O 1
ATOM 802 N N . ILE A 1 96 ? 0.944 3.047 -9.203 1.00 88.69 96 ILE A N 1
ATOM 803 C CA . ILE A 1 96 ? 0.637 2.824 -7.789 1.00 88.69 96 ILE A CA 1
ATOM 804 C C . ILE A 1 96 ? -0.549 1.868 -7.664 1.00 88.69 96 ILE A C 1
ATOM 806 O O . ILE A 1 96 ? -0.459 0.894 -6.920 1.00 88.69 96 ILE A O 1
ATOM 810 N N . THR A 1 97 ? -1.628 2.098 -8.418 1.00 88.25 97 THR A N 1
ATOM 811 C CA . THR A 1 97 ? -2.858 1.291 -8.362 1.00 88.25 97 THR A CA 1
ATOM 812 C C . THR A 1 97 ? -2.568 -0.159 -8.678 1.00 88.25 97 THR A C 1
ATOM 814 O O . THR A 1 97 ? -2.962 -1.057 -7.935 1.00 88.25 97 THR A O 1
ATOM 817 N N . MET A 1 98 ? -1.851 -0.397 -9.770 1.00 86.19 98 MET A N 1
ATOM 818 C CA . MET A 1 98 ? -1.577 -1.744 -10.234 1.00 86.19 98 MET A CA 1
ATOM 819 C C . MET A 1 98 ? -0.692 -2.522 -9.251 1.00 86.19 98 MET A C 1
ATOM 821 O O . MET A 1 98 ? -0.942 -3.699 -8.992 1.00 86.19 98 MET A O 1
ATOM 825 N N . VAL A 1 99 ? 0.335 -1.884 -8.687 1.00 86.88 99 VAL A N 1
ATOM 826 C CA . VAL A 1 99 ? 1.228 -2.550 -7.731 1.00 86.88 99 VAL A CA 1
ATOM 827 C C . VAL A 1 99 ? 0.546 -2.739 -6.377 1.00 86.88 99 VAL A C 1
ATOM 829 O O . VAL A 1 99 ? 0.661 -3.810 -5.782 1.00 86.88 99 VAL A O 1
ATOM 832 N N . LEU A 1 100 ? -0.198 -1.736 -5.905 1.00 88.94 100 LEU A N 1
ATOM 833 C CA . LEU A 1 100 ? -0.915 -1.814 -4.639 1.00 88.94 100 LEU A CA 1
ATOM 834 C C . LEU A 1 100 ? -1.986 -2.908 -4.666 1.00 88.94 100 LEU A C 1
ATOM 836 O O . LEU A 1 100 ? -2.057 -3.676 -3.712 1.00 88.94 100 LEU A O 1
ATOM 840 N N . LYS A 1 101 ? -2.742 -3.061 -5.764 1.00 89.44 101 LYS A N 1
ATOM 841 C CA . LYS A 1 101 ? -3.716 -4.159 -5.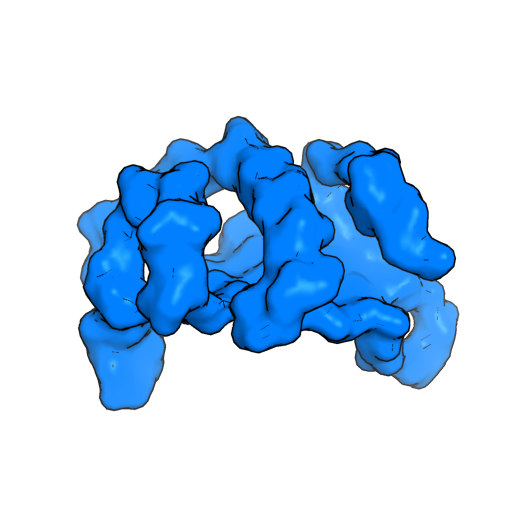916 1.00 89.44 101 LYS A CA 1
ATOM 842 C C . LYS A 1 101 ? -3.065 -5.532 -5.710 1.00 89.44 101 LYS A C 1
ATOM 844 O O . LYS A 1 101 ? -3.525 -6.291 -4.864 1.00 89.44 101 LYS A O 1
ATOM 849 N N . LYS A 1 102 ? -1.919 -5.798 -6.348 1.00 88.25 102 LYS A N 1
ATOM 850 C CA . LYS A 1 102 ? -1.156 -7.047 -6.135 1.00 88.25 102 LYS A CA 1
ATOM 851 C C . LYS A 1 102 ? -0.685 -7.219 -4.687 1.00 88.25 102 LYS A C 1
ATOM 853 O O . LYS A 1 102 ? -0.667 -8.328 -4.159 1.00 88.25 102 LYS A O 1
ATOM 858 N N . CYS A 1 103 ? -0.287 -6.132 -4.023 1.00 89.56 103 CYS A N 1
ATOM 859 C CA . CYS A 1 103 ? 0.086 -6.188 -2.609 1.00 89.56 103 CYS A CA 1
ATOM 860 C C . CYS A 1 103 ? -1.089 -6.582 -1.714 1.00 89.56 103 CYS A C 1
ATOM 862 O O . CYS A 1 103 ? -0.915 -7.402 -0.813 1.00 89.56 103 CYS A O 1
ATOM 864 N N . LEU A 1 104 ? -2.266 -6.009 -1.960 1.00 90.94 104 LEU A N 1
ATOM 865 C CA . LEU A 1 104 ? -3.479 -6.314 -1.207 1.00 90.94 104 LEU A CA 1
ATOM 866 C C . LEU A 1 104 ? -3.977 -7.737 -1.493 1.00 90.94 104 LEU A C 1
ATOM 868 O O . LEU A 1 104 ? -4.378 -8.422 -0.564 1.00 90.94 104 LEU A O 1
ATOM 872 N N . GLU A 1 105 ? -3.846 -8.244 -2.719 1.00 90.75 105 GLU A N 1
ATOM 873 C CA . GLU A 1 105 ? -4.149 -9.652 -3.028 1.00 90.75 105 GLU A CA 1
ATOM 874 C C . GLU A 1 105 ? -3.297 -10.628 -2.199 1.00 90.75 105 GLU A C 1
ATOM 876 O O . GLU A 1 105 ? -3.793 -11.645 -1.718 1.00 90.75 105 GLU A O 1
ATOM 881 N N . LEU A 1 106 ? -2.014 -10.315 -1.991 1.00 90.31 106 LEU A N 1
ATOM 882 C CA . LEU A 1 106 ? -1.090 -11.190 -1.263 1.00 90.31 106 LEU A CA 1
ATOM 883 C C . LEU A 1 106 ? -1.161 -11.032 0.258 1.00 90.31 106 LEU A C 1
ATOM 885 O O . LEU A 1 106 ? -0.922 -11.995 0.988 1.00 90.31 106 LEU A O 1
ATOM 889 N N . LYS A 1 107 ? -1.411 -9.814 0.749 1.00 92.75 107 LYS A N 1
ATOM 890 C CA . LYS A 1 107 ? -1.277 -9.452 2.171 1.00 92.75 107 LYS A CA 1
ATOM 891 C C . LYS A 1 107 ? -2.491 -8.745 2.767 1.00 92.75 107 LYS A C 1
ATOM 893 O O . LYS A 1 107 ? -2.427 -8.304 3.912 1.00 92.75 107 LYS A O 1
ATOM 898 N N . GLY A 1 108 ? -3.601 -8.686 2.043 1.00 90.81 108 GLY A N 1
ATOM 899 C CA . GLY A 1 108 ? -4.823 -7.992 2.442 1.00 90.81 108 GLY A CA 1
ATOM 900 C C . GLY A 1 108 ? -5.362 -8.440 3.795 1.00 90.81 108 GLY A C 1
ATOM 901 O O . GLY A 1 108 ? -5.561 -7.604 4.670 1.00 90.81 108 GLY A O 1
ATOM 902 N N . ASN A 1 109 ? -5.483 -9.753 4.019 1.00 92.75 109 ASN A N 1
ATOM 903 C CA . ASN A 1 109 ? -5.960 -10.299 5.298 1.00 92.75 109 ASN A CA 1
ATOM 904 C C . ASN A 1 109 ? -5.078 -9.872 6.4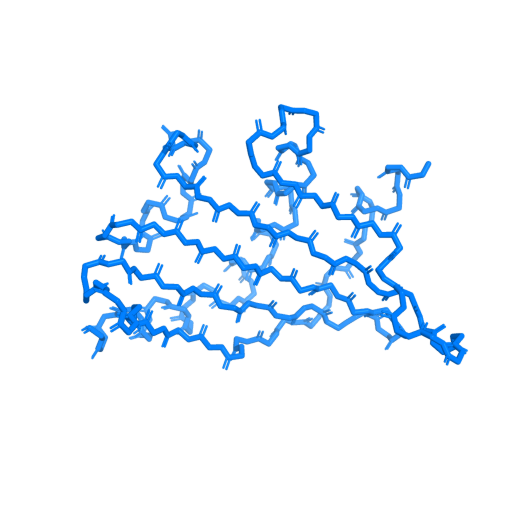82 1.00 92.75 109 ASN A C 1
ATOM 906 O O . ASN A 1 109 ? -5.590 -9.400 7.491 1.00 92.75 109 ASN A O 1
ATOM 910 N N . GLU A 1 110 ? -3.752 -9.954 6.335 1.00 92.06 110 GLU A N 1
ATOM 911 C CA . GLU A 1 110 ? -2.807 -9.539 7.380 1.00 92.06 110 GLU A CA 1
ATOM 912 C C . GLU A 1 110 ? -2.908 -8.030 7.667 1.00 92.06 110 GLU A C 1
ATOM 914 O O . GLU A 1 110 ? -2.850 -7.599 8.818 1.00 92.06 110 GLU A O 1
ATOM 919 N N . ILE A 1 111 ? -3.076 -7.207 6.626 1.00 92.12 111 ILE A N 1
ATOM 920 C CA . ILE A 1 111 ? -3.259 -5.757 6.770 1.00 92.12 111 ILE A CA 1
ATOM 921 C C . ILE A 1 111 ? -4.583 -5.452 7.476 1.00 92.12 111 ILE A C 1
ATOM 923 O O . ILE A 1 111 ? -4.610 -4.613 8.377 1.00 92.12 111 ILE A O 1
ATOM 927 N N . LYS A 1 112 ? -5.664 -6.132 7.081 1.00 93.25 112 LYS A N 1
ATOM 928 C CA . LYS A 1 112 ? -6.997 -5.984 7.666 1.00 93.25 112 LYS A CA 1
ATOM 929 C C . LYS A 1 112 ? -6.974 -6.281 9.162 1.00 93.25 112 LYS A C 1
ATOM 931 O O . LYS A 1 112 ? -7.357 -5.421 9.948 1.00 93.25 112 LYS A O 1
ATOM 936 N N . GLU A 1 113 ? -6.446 -7.441 9.549 1.00 92.31 113 GLU A N 1
ATOM 937 C CA . GLU A 1 113 ? -6.327 -7.848 10.954 1.00 92.31 113 GLU A CA 1
ATOM 938 C C . GLU A 1 113 ? -5.542 -6.814 11.773 1.00 92.31 113 GLU A C 1
ATOM 940 O O . GLU A 1 113 ? -5.972 -6.395 12.845 1.00 92.31 113 GLU A O 1
ATOM 945 N N . ARG A 1 114 ? -4.411 -6.326 11.248 1.00 91.38 114 ARG A N 1
ATOM 946 C CA . ARG A 1 114 ? -3.605 -5.311 11.942 1.00 91.38 114 ARG A CA 1
ATOM 947 C C . ARG A 1 114 ? -4.309 -3.957 12.058 1.00 91.38 114 ARG A C 1
ATOM 949 O O . ARG A 1 114 ? -4.095 -3.261 13.045 1.00 91.38 114 ARG A O 1
ATOM 956 N N . LEU A 1 115 ? -5.118 -3.559 11.074 1.00 89.00 115 LEU A N 1
ATOM 957 C CA . LEU A 1 115 ? -5.886 -2.309 11.123 1.00 89.00 115 LEU A CA 1
ATOM 958 C C . LEU A 1 115 ? -7.026 -2.349 12.145 1.00 89.00 115 LEU A C 1
ATOM 960 O O . LEU A 1 115 ? -7.353 -1.296 12.694 1.00 89.00 115 LEU A O 1
ATOM 964 N N . GLU A 1 116 ? -7.622 -3.522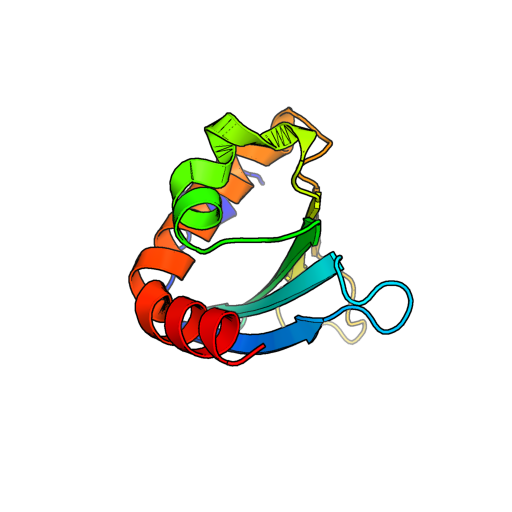 12.372 1.00 86.81 116 GLU A N 1
ATOM 965 C CA . GLU A 1 116 ? -8.724 -3.738 13.321 1.00 86.81 116 GLU A CA 1
ATOM 966 C C . GLU A 1 116 ? -8.258 -3.732 14.786 1.00 86.81 116 GLU A C 1
ATOM 968 O O . GLU A 1 116 ? -9.028 -3.370 15.672 1.00 86.81 116 GLU A O 1
ATOM 973 N N . VAL A 1 117 ? -6.996 -4.090 15.044 1.00 85.62 117 VAL A N 1
ATOM 974 C CA . VAL A 1 117 ? -6.394 -4.103 16.394 1.00 85.62 117 VAL A CA 1
ATOM 975 C C . VAL A 1 117 ? -5.846 -2.720 16.816 1.00 85.62 117 VAL A C 1
ATOM 977 O O . VAL A 1 117 ? -5.487 -2.529 17.978 1.00 85.62 117 VAL A O 1
ATOM 980 N N . LEU A 1 118 ? -5.792 -1.751 15.891 1.00 78.38 118 LEU A N 1
ATOM 981 C CA . LEU A 1 118 ? -5.283 -0.379 16.088 1.00 78.38 118 LEU A CA 1
ATOM 982 C C . LEU A 1 118 ? -6.366 0.660 16.375 1.00 78.38 118 LEU A C 1
ATOM 984 O O . LEU A 1 118 ? -6.110 1.486 17.280 1.00 78.38 118 LEU A O 1
#

Sequence (118 aa):
MLQFIKNMDVKNVEVLEVRNSTLDNRVKKIILQIKNGFNTFKFEITKRELKYDQLENWDNYIEDFTIKAVFYARNCCKNSPVIILNSENENDRDEITMVLKKCLELKGNEIKERLEVL

Foldseek 3Di:
DLVCLVPDDQDDKDFPDWAQDPVGSQKIWTWMWGDDPQKIKIKIKIFGNDALVCLLVVVVVLVRIWIWMFIAGHDDPDSDTPDIAISVDPVRVVSCNVVSNVNCVVCVVVNNVSSVVD

Nearest PDB structures (foldseek):
  3l89-assembly4_J  TM=4.638E-01  e=3.455E-01  Human adenovirus 21
  3l89-assembly2_E  TM=4.570E-01  e=4.392E-01  Human adenovirus 21
  4liy-assembly1_A  TM=4.811E-01  e=6.683E-01  Human adenovirus B3
  6stu-assembly1_C  TM=2.994E-01  e=1.106E-01  Human adenovirus 30
  8oft-assembly1_B  TM=3.933E-01  e=6.683E-01  Human adenovirus 32